Protein AF-K1XX52-F1 (afdb_monomer)

Secondary structure (DSSP, 8-state):
-HHHHHHHHHHHHHHHTT-S---------TT-TT-TTHHHHHHHHHH-----PPPPPP---S-HHHHHHHHHHHHHHH-

Mean predicted aligned error: 5.66 Å

Sequence (79 aa):
MATYLLQWEMIREARNRGCDNFDFLGIAAPDSKDSHLAWVTDFKLKLTPETKQWPESQIYIVKRWWWMVLRVVRFIKRK

Foldseek 3Di:
DVVVVVVVVVVVVCVVVVHPDDDPDDADDPPCPPDPRPVVNVVVCVVPVDDDDDDDDDDDDPDPVVVVVVVVVVVVVVD

InterPro domains:
  IPR003447 FemABX peptidyl transferase [PF02388] (1-55)
  IPR003447 FemABX peptidyl transferase [PS51191] (1-73)
  IPR016181 Acyl-CoA N-acyltransferase [SSF55729] (3-67)

Structure (mmCIF, N/CA/C/O backbone):
data_AF-K1XX52-F1
#
_entry.id   AF-K1XX52-F1
#
loop_
_atom_site.group_PDB
_atom_site.id
_atom_site.type_symbol
_atom_site.label_atom_id
_atom_site.label_alt_id
_atom_site.label_comp_id
_atom_site.label_asym_id
_atom_site.label_entity_id
_atom_site.label_seq_id
_atom_site.pdbx_PDB_ins_code
_atom_site.Cartn_x
_atom_site.Cartn_y
_atom_site.Cartn_z
_atom_site.occupancy
_atom_site.B_iso_or_equiv
_atom_site.auth_seq_id
_atom_site.auth_comp_id
_atom_site.auth_asym_id
_atom_site.auth_atom_id
_atom_site.pdbx_PDB_model_num
ATOM 1 N N . MET A 1 1 ? -12.314 14.323 14.082 1.00 68.12 1 MET A N 1
ATOM 2 C CA . MET A 1 1 ? -11.371 13.432 13.361 1.00 68.12 1 MET A CA 1
ATOM 3 C C . MET A 1 1 ? -12.135 12.516 12.403 1.00 68.12 1 MET A C 1
ATOM 5 O O . MET A 1 1 ? -12.300 11.336 12.677 1.00 68.12 1 MET A O 1
ATOM 9 N N . ALA A 1 2 ? -12.628 13.060 11.284 1.00 93.00 2 ALA A N 1
ATOM 10 C CA . ALA A 1 2 ? -13.477 12.311 10.346 1.00 93.00 2 ALA A CA 1
ATOM 11 C C . ALA A 1 2 ? -12.752 11.118 9.693 1.00 93.00 2 ALA A C 1
ATOM 13 O O . ALA A 1 2 ? -13.335 10.053 9.528 1.00 93.00 2 ALA A O 1
ATOM 14 N N . THR A 1 3 ? -11.461 11.268 9.390 1.00 94.19 3 THR A N 1
ATOM 15 C CA . THR A 1 3 ? -10.637 10.216 8.776 1.00 94.19 3 THR A CA 1
ATOM 16 C C . THR A 1 3 ? -10.439 9.008 9.687 1.00 94.19 3 THR A C 1
ATOM 18 O O . THR A 1 3 ? -10.541 7.879 9.222 1.00 94.19 3 THR A O 1
ATOM 21 N N . TYR A 1 4 ? -10.205 9.226 10.983 1.00 95.56 4 TYR A N 1
ATOM 22 C CA . TYR A 1 4 ? -10.072 8.138 11.956 1.00 95.56 4 TYR A CA 1
ATOM 23 C C . TYR A 1 4 ? -11.381 7.364 12.122 1.00 95.56 4 TYR A C 1
ATOM 25 O O . TYR A 1 4 ? -11.353 6.139 12.134 1.00 95.56 4 TYR A O 1
ATOM 33 N N . LEU A 1 5 ? -12.523 8.060 12.188 1.00 96.81 5 LEU A N 1
ATOM 34 C CA . LEU A 1 5 ? -13.832 7.405 12.254 1.00 96.81 5 LEU A CA 1
ATOM 35 C C . LEU A 1 5 ? -14.106 6.576 10.995 1.00 96.81 5 LEU A C 1
ATOM 37 O O . LEU A 1 5 ? -14.549 5.440 11.101 1.00 96.81 5 LEU A O 1
ATOM 41 N N . LEU A 1 6 ? -13.790 7.115 9.814 1.00 96.88 6 LEU A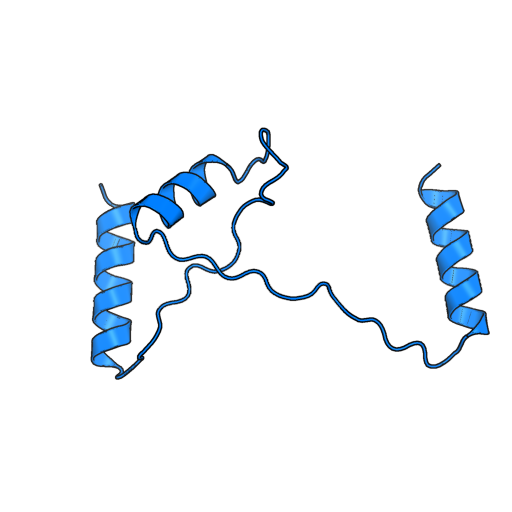 N 1
ATOM 42 C CA . LEU A 1 6 ? -13.926 6.377 8.561 1.00 96.88 6 LEU A CA 1
ATOM 43 C C . LEU A 1 6 ? -13.098 5.084 8.580 1.00 96.88 6 LEU A C 1
ATOM 45 O O . LEU A 1 6 ? -13.630 4.023 8.276 1.00 96.88 6 LEU A O 1
ATOM 49 N N . GLN A 1 7 ? -11.818 5.154 8.963 1.00 96.62 7 GLN A N 1
ATOM 50 C CA . GLN A 1 7 ? -10.972 3.957 9.053 1.00 96.62 7 GLN A CA 1
ATOM 51 C C . GLN A 1 7 ? -11.507 2.962 10.088 1.00 96.62 7 GLN A C 1
ATOM 53 O O . GLN A 1 7 ? -11.540 1.764 9.826 1.00 96.62 7 GLN A O 1
ATOM 58 N N . TRP A 1 8 ? -11.987 3.450 11.232 1.00 96.12 8 TRP A N 1
ATOM 59 C CA . TRP A 1 8 ? -12.584 2.615 12.271 1.00 96.12 8 TRP A CA 1
ATOM 60 C C . TRP A 1 8 ? -13.816 1.847 11.780 1.00 96.12 8 TRP A C 1
ATOM 62 O O . TRP A 1 8 ? -13.895 0.633 11.965 1.00 96.12 8 TRP A O 1
ATOM 72 N N . GLU A 1 9 ? -14.751 2.523 11.110 1.00 98.00 9 GLU A N 1
ATOM 73 C CA . GLU A 1 9 ? -15.943 1.875 10.556 1.00 98.00 9 GLU A CA 1
ATOM 74 C C . GLU A 1 9 ? -15.582 0.860 9.462 1.00 98.00 9 GLU A C 1
ATOM 76 O O . GLU A 1 9 ? -16.152 -0.228 9.428 1.00 98.00 9 GLU A O 1
ATOM 81 N N . MET A 1 10 ? -14.568 1.139 8.637 1.00 97.69 10 MET A N 1
ATOM 82 C CA . MET A 1 10 ? -14.086 0.182 7.632 1.00 97.69 10 MET A CA 1
ATOM 83 C C . MET A 1 10 ? -13.458 -1.071 8.260 1.00 97.69 10 MET A C 1
ATOM 85 O O . MET A 1 10 ? -13.690 -2.178 7.774 1.00 97.69 10 MET A O 1
ATOM 89 N N . ILE A 1 11 ? -12.704 -0.930 9.355 1.00 96.88 11 ILE A N 1
ATOM 90 C CA . ILE A 1 11 ? -12.138 -2.072 10.095 1.00 96.88 11 ILE A CA 1
ATOM 91 C C . ILE A 1 11 ? -13.255 -2.912 10.724 1.00 96.88 11 ILE A C 1
ATOM 93 O O . ILE A 1 11 ? -13.217 -4.144 10.673 1.00 96.88 11 ILE A O 1
ATOM 97 N N . ARG A 1 12 ? -14.275 -2.262 11.300 1.00 97.88 12 ARG A N 1
ATOM 98 C CA . ARG A 1 12 ? -15.449 -2.952 11.854 1.00 97.88 12 ARG A CA 1
ATOM 99 C C . ARG A 1 12 ? -16.221 -3.702 10.776 1.00 97.88 12 ARG A C 1
ATOM 101 O O . ARG A 1 12 ? -16.576 -4.856 10.989 1.00 97.88 12 ARG A O 1
ATOM 108 N N . GLU A 1 13 ? -16.429 -3.081 9.622 1.00 98.25 13 GLU A N 1
ATOM 109 C CA . GLU A 1 13 ? -17.095 -3.708 8.483 1.00 98.25 13 GLU A CA 1
ATOM 110 C C . GLU A 1 13 ? -16.305 -4.912 7.949 1.00 98.25 13 GLU A C 1
ATOM 112 O O . GLU A 1 13 ? -16.886 -5.965 7.696 1.00 98.25 13 GLU A O 1
ATOM 117 N N . ALA A 1 14 ? -14.976 -4.810 7.847 1.00 97.75 14 ALA A N 1
ATOM 118 C CA . A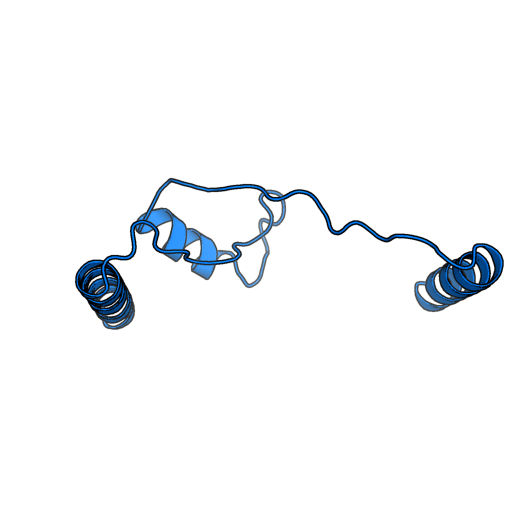LA A 1 14 ? -14.127 -5.937 7.464 1.00 97.75 14 ALA A CA 1
ATOM 119 C C . ALA A 1 14 ? -14.267 -7.110 8.450 1.00 97.75 14 ALA A C 1
ATOM 121 O O . ALA A 1 14 ? -14.449 -8.254 8.034 1.00 97.75 14 ALA A O 1
ATOM 122 N N . ARG A 1 15 ? -14.282 -6.829 9.760 1.00 97.56 15 ARG A N 1
ATOM 123 C CA . ARG A 1 15 ? -14.525 -7.854 10.785 1.00 97.56 15 ARG A CA 1
ATOM 124 C C . ARG A 1 15 ? -15.919 -8.474 10.663 1.00 97.56 15 ARG A C 1
ATOM 126 O O . ARG A 1 15 ? -16.038 -9.692 10.756 1.00 97.56 15 ARG A O 1
ATOM 133 N N . ASN A 1 16 ? -16.959 -7.673 10.423 1.00 98.31 16 ASN A N 1
ATOM 134 C CA . ASN A 1 16 ? -18.328 -8.170 10.227 1.00 98.31 16 ASN A CA 1
ATOM 135 C C . ASN A 1 16 ? -18.435 -9.121 9.025 1.00 98.31 16 ASN A C 1
ATOM 137 O O . ASN A 1 16 ? -19.258 -10.032 9.031 1.00 98.31 16 ASN A O 1
ATOM 141 N N . ARG A 1 17 ? -17.585 -8.936 8.009 1.00 98.25 17 ARG A N 1
ATOM 142 C CA . ARG A 1 17 ? -17.479 -9.811 6.831 1.00 98.25 17 ARG A CA 1
ATOM 143 C C . ARG A 1 17 ? -16.626 -11.061 7.058 1.00 98.25 17 ARG A C 1
ATOM 145 O O . ARG A 1 17 ? -16.476 -11.851 6.132 1.00 98.25 17 ARG A O 1
ATOM 152 N N . GLY A 1 18 ? -16.064 -11.241 8.253 1.00 98.00 18 GLY A N 1
ATOM 153 C CA . GLY A 1 18 ? -15.173 -12.357 8.565 1.00 98.00 18 GLY A CA 1
ATOM 154 C C . GLY A 1 18 ? -13.774 -12.215 7.959 1.00 98.00 18 GLY A C 1
ATOM 155 O O . GLY A 1 18 ? -13.124 -13.223 7.707 1.00 98.00 18 GLY A O 1
ATOM 156 N N . CYS A 1 19 ? -13.310 -10.992 7.683 1.00 97.62 19 CYS A N 1
ATOM 157 C CA . CYS A 1 19 ? -11.929 -10.761 7.262 1.00 97.62 19 CYS A CA 1
ATOM 158 C C . CYS A 1 19 ? -10.976 -10.804 8.466 1.00 97.62 19 CYS A C 1
ATOM 160 O O . CYS A 1 19 ? -11.186 -10.091 9.448 1.00 97.62 19 CYS A O 1
ATOM 162 N N . ASP A 1 20 ? -9.885 -11.562 8.342 1.00 95.88 20 ASP A N 1
ATOM 163 C CA . ASP A 1 20 ? -8.861 -11.680 9.394 1.00 95.88 20 ASP A CA 1
ATOM 164 C C . ASP A 1 20 ? -7.829 -10.545 9.369 1.00 95.88 20 ASP A C 1
ATOM 166 O O . ASP A 1 20 ? -7.244 -10.205 10.394 1.00 95.88 20 ASP A O 1
ATOM 170 N N . ASN A 1 21 ? -7.602 -9.948 8.195 1.00 94.06 21 ASN A N 1
ATOM 171 C CA . ASN A 1 21 ? -6.581 -8.926 7.977 1.00 94.06 21 ASN A CA 1
ATOM 172 C C . ASN A 1 21 ? -7.193 -7.683 7.326 1.00 94.06 21 ASN A C 1
ATOM 174 O O . ASN A 1 21 ? -7.995 -7.792 6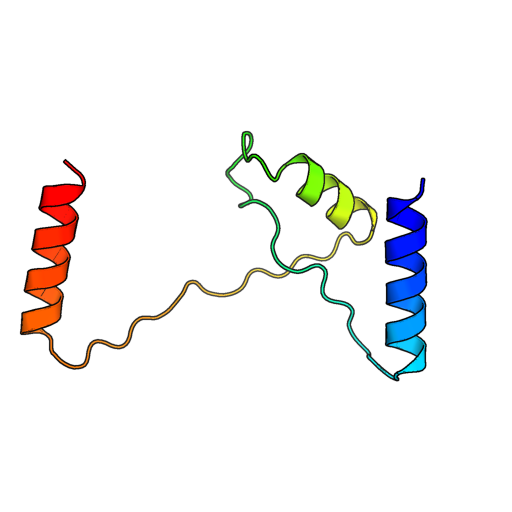.396 1.00 94.06 21 ASN A O 1
ATOM 178 N N . PHE A 1 22 ? -6.767 -6.503 7.779 1.00 95.25 22 PHE A N 1
ATOM 179 C CA . PHE A 1 22 ? -7.114 -5.219 7.176 1.00 95.25 22 PHE A CA 1
ATOM 180 C C . PHE A 1 22 ? -5.851 -4.572 6.604 1.00 95.25 22 PHE A C 1
ATOM 182 O O . PHE A 1 22 ? -4.949 -4.194 7.350 1.00 95.25 22 PHE A O 1
ATOM 189 N N . ASP A 1 23 ? -5.775 -4.474 5.279 1.00 94.69 23 ASP A N 1
ATOM 190 C CA . ASP A 1 23 ? -4.601 -3.947 4.585 1.00 94.69 23 ASP A CA 1
ATOM 191 C C . ASP A 1 23 ? -4.735 -2.435 4.342 1.00 94.69 23 ASP A C 1
ATOM 193 O O . ASP A 1 23 ? -5.606 -1.978 3.599 1.00 94.69 23 ASP A O 1
ATOM 197 N N . PHE A 1 24 ? -3.841 -1.652 4.950 1.00 94.56 24 PHE A N 1
ATOM 198 C CA . PHE A 1 24 ? -3.741 -0.208 4.722 1.00 94.56 24 PHE A CA 1
ATOM 199 C C . PHE A 1 24 ? -2.997 0.152 3.428 1.00 94.56 24 PHE A C 1
ATOM 201 O O . PHE A 1 24 ? -2.887 1.339 3.107 1.00 94.56 24 PHE A O 1
ATOM 208 N N . LEU A 1 25 ? -2.517 -0.831 2.664 1.00 93.44 25 LEU A N 1
ATOM 209 C CA . LEU A 1 25 ? -1.776 -0.694 1.411 1.00 93.44 25 LEU A CA 1
ATOM 210 C C . LEU A 1 25 ? -0.411 -0.005 1.593 1.00 93.44 25 LEU A C 1
ATOM 212 O O . LEU A 1 25 ? 0.146 0.077 2.685 1.00 93.44 25 LEU A O 1
ATOM 216 N N . GLY A 1 26 ? 0.146 0.504 0.491 1.00 91.75 26 GLY A N 1
ATOM 217 C CA . GLY A 1 26 ? 1.482 1.090 0.451 1.00 91.75 26 GLY A CA 1
ATOM 218 C C . GLY A 1 26 ? 1.667 2.316 1.350 1.00 91.75 26 GLY A C 1
ATOM 219 O O . GLY A 1 26 ? 0.776 3.161 1.506 1.00 91.75 26 GLY A O 1
ATOM 220 N N . ILE A 1 27 ? 2.873 2.419 1.895 1.00 93.62 27 ILE A N 1
ATOM 221 C CA . ILE A 1 27 ? 3.416 3.583 2.597 1.00 93.62 27 ILE A CA 1
ATOM 222 C C . ILE A 1 27 ? 4.613 4.140 1.816 1.00 93.62 27 ILE A C 1
ATOM 224 O O . ILE A 1 27 ? 5.050 3.544 0.830 1.00 93.62 27 ILE A O 1
ATOM 228 N N . ALA A 1 28 ? 5.128 5.299 2.226 1.00 93.19 28 ALA A N 1
ATOM 229 C CA . ALA A 1 28 ? 6.372 5.834 1.690 1.00 93.19 28 ALA A CA 1
ATOM 230 C C . ALA A 1 28 ? 7.525 4.837 1.892 1.00 93.19 28 ALA A C 1
ATOM 232 O O . ALA A 1 28 ? 7.550 4.086 2.869 1.00 93.19 28 ALA A O 1
ATOM 233 N N . ALA A 1 29 ? 8.487 4.851 0.967 1.00 87.19 29 ALA A N 1
ATOM 234 C CA . ALA A 1 29 ? 9.702 4.065 1.120 1.00 87.19 29 ALA A CA 1
ATOM 235 C C . ALA A 1 29 ? 10.465 4.517 2.389 1.00 87.19 29 ALA A C 1
ATOM 237 O O . ALA A 1 29 ? 10.503 5.724 2.656 1.00 87.19 29 ALA A O 1
ATOM 238 N N . PRO A 1 30 ? 11.061 3.596 3.175 1.00 79.75 30 PRO A N 1
ATOM 239 C CA . PRO A 1 30 ? 11.672 3.918 4.473 1.00 79.75 30 PRO A CA 1
ATOM 240 C C . PRO A 1 30 ? 12.797 4.961 4.405 1.00 79.75 30 PRO A C 1
ATOM 242 O O . PRO A 1 30 ? 13.073 5.665 5.372 1.00 79.75 30 PRO A O 1
ATOM 245 N N . ASP A 1 31 ? 13.456 5.049 3.256 1.00 81.75 31 ASP A N 1
ATOM 246 C CA . ASP A 1 31 ? 14.570 5.938 2.941 1.00 81.75 31 ASP A CA 1
ATOM 247 C C . ASP A 1 31 ? 14.127 7.309 2.393 1.00 81.75 31 ASP A C 1
ATOM 249 O O . ASP A 1 31 ? 14.939 8.228 2.280 1.00 81.75 31 ASP A O 1
ATOM 253 N N . SER A 1 32 ? 12.836 7.497 2.104 1.00 82.31 32 SER A N 1
ATOM 254 C CA . SER A 1 32 ? 12.300 8.715 1.491 1.00 82.31 32 SER A CA 1
ATOM 255 C C . SER A 1 32 ? 11.710 9.673 2.533 1.00 82.31 32 SER A C 1
ATOM 257 O O . SER A 1 32 ? 10.492 9.765 2.705 1.00 82.31 32 SER A O 1
ATOM 259 N N . LYS A 1 33 ? 12.584 10.419 3.226 1.00 70.19 33 LYS A N 1
ATOM 260 C CA . LYS A 1 33 ? 12.182 11.395 4.265 1.00 70.19 33 LYS A CA 1
ATOM 261 C C . LYS A 1 33 ? 11.290 12.529 3.740 1.00 70.19 33 LYS A C 1
ATOM 263 O O . LYS A 1 33 ? 10.394 12.958 4.457 1.00 70.19 33 LYS A O 1
ATOM 268 N N . ASP A 1 34 ? 11.481 12.937 2.485 1.00 81.75 34 ASP A N 1
ATOM 269 C CA . ASP A 1 34 ? 10.724 14.022 1.837 1.00 81.75 34 ASP A CA 1
ATOM 270 C C . ASP A 1 34 ? 9.614 13.505 0.906 1.00 81.75 34 ASP A C 1
ATOM 272 O O . ASP A 1 34 ? 9.181 14.186 -0.025 1.00 81.75 34 ASP A O 1
ATOM 276 N N . SER A 1 35 ? 9.144 12.273 1.121 1.00 88.56 35 SER A N 1
ATOM 277 C CA . SER A 1 35 ? 8.047 11.724 0.329 1.00 88.56 35 SER A CA 1
ATOM 278 C C . SER A 1 35 ? 6.768 12.542 0.515 1.00 88.56 35 SER A C 1
ATOM 280 O O . SER A 1 35 ? 6.337 12.803 1.638 1.00 88.56 35 SER A O 1
ATOM 282 N N . HIS A 1 36 ? 6.061 12.824 -0.582 1.00 89.81 36 HIS A N 1
ATOM 283 C CA . HIS A 1 36 ? 4.702 13.382 -0.539 1.00 89.81 36 HIS A CA 1
ATOM 284 C C . HIS A 1 36 ? 3.718 12.523 0.280 1.00 89.81 36 HIS A C 1
ATOM 286 O O . HIS A 1 36 ? 2.660 13.001 0.684 1.00 89.81 36 HIS A O 1
ATOM 292 N N . LEU A 1 37 ? 4.061 11.258 0.541 1.00 91.38 37 LEU A N 1
ATOM 293 C CA . LEU A 1 37 ? 3.271 10.317 1.330 1.00 91.38 37 LEU A CA 1
ATOM 294 C C . LEU A 1 37 ? 3.719 10.221 2.797 1.00 91.38 37 LEU A C 1
ATOM 296 O O . LEU A 1 37 ? 3.203 9.366 3.519 1.00 91.38 37 LEU A O 1
ATOM 300 N N . ALA A 1 38 ? 4.648 11.061 3.266 1.00 91.69 38 ALA A N 1
ATOM 301 C CA . ALA A 1 38 ? 5.169 10.995 4.634 1.00 91.69 38 ALA A CA 1
ATOM 302 C C . ALA A 1 38 ? 4.051 11.114 5.686 1.00 91.69 38 ALA A C 1
ATOM 304 O O . ALA A 1 38 ? 3.953 10.281 6.584 1.00 91.69 38 ALA A O 1
ATOM 305 N N . TRP A 1 39 ? 3.134 12.073 5.521 1.00 90.62 39 TRP A N 1
ATOM 306 C CA . TRP A 1 39 ? 2.004 12.249 6.444 1.00 90.62 39 TRP A CA 1
ATOM 307 C C . TRP A 1 39 ? 0.996 11.092 6.389 1.00 90.62 39 TRP A C 1
ATOM 309 O O . TRP A 1 39 ? 0.474 10.663 7.415 1.00 90.62 39 TRP A O 1
ATOM 319 N N . VAL A 1 40 ? 0.751 10.538 5.197 1.00 92.56 40 VAL A N 1
ATOM 320 C CA . VAL A 1 40 ? -0.115 9.358 5.028 1.00 92.56 40 VAL A CA 1
ATOM 321 C C . VAL A 1 40 ? 0.508 8.131 5.697 1.00 92.56 40 VAL A C 1
ATOM 323 O O . VAL A 1 40 ? -0.201 7.321 6.290 1.00 92.56 40 VAL A O 1
ATOM 326 N N . THR A 1 41 ? 1.832 8.010 5.622 1.00 93.81 41 THR A N 1
ATOM 327 C CA . THR A 1 41 ? 2.601 6.944 6.270 1.00 93.81 41 THR A CA 1
ATOM 328 C C . THR A 1 41 ? 2.507 7.063 7.784 1.00 93.81 41 THR A C 1
ATOM 330 O O . THR A 1 41 ? 2.102 6.108 8.435 1.00 93.81 41 THR A O 1
ATOM 333 N N . ASP A 1 42 ? 2.770 8.249 8.334 1.00 92.50 42 ASP A N 1
ATOM 334 C CA . ASP A 1 42 ? 2.627 8.528 9.767 1.00 92.50 42 ASP A CA 1
ATOM 335 C C . ASP A 1 42 ? 1.201 8.241 10.274 1.00 92.50 42 ASP A C 1
ATOM 337 O O . ASP A 1 42 ? 1.021 7.585 11.299 1.00 92.50 42 ASP A O 1
ATOM 341 N N . PHE A 1 43 ? 0.169 8.640 9.523 1.00 93.88 43 PHE A N 1
ATOM 342 C CA . PHE A 1 43 ? -1.224 8.322 9.852 1.00 93.88 43 PHE A CA 1
ATOM 343 C C . PHE A 1 43 ? -1.486 6.810 9.933 1.00 93.88 43 PHE A C 1
ATOM 345 O O . PHE A 1 43 ? -2.086 6.347 10.902 1.00 93.88 43 PHE A O 1
ATOM 352 N N . LYS A 1 44 ? -1.035 6.031 8.941 1.00 94.38 44 LYS A N 1
ATOM 353 C CA . LYS A 1 44 ? -1.228 4.570 8.916 1.00 94.38 44 LYS A CA 1
ATOM 354 C C . LYS A 1 44 ? -0.462 3.877 10.045 1.00 94.38 44 LYS A C 1
ATOM 356 O O . LYS A 1 44 ? -1.027 3.018 10.716 1.00 94.38 44 LYS A O 1
ATOM 361 N N . LEU A 1 45 ? 0.774 4.306 10.308 1.00 93.62 45 LEU A N 1
ATOM 362 C CA . LEU A 1 45 ? 1.622 3.750 11.370 1.00 93.62 45 LEU A CA 1
ATOM 363 C C . LEU A 1 45 ? 1.079 4.015 12.783 1.00 93.62 45 LEU A C 1
ATOM 365 O O . LEU A 1 45 ? 1.345 3.254 13.709 1.00 93.62 45 LEU A O 1
ATOM 369 N N . LYS A 1 46 ? 0.278 5.071 12.963 1.00 93.69 46 LYS A N 1
ATOM 370 C CA . LYS A 1 46 ? -0.443 5.326 14.221 1.00 93.69 46 LYS A CA 1
ATOM 371 C C . LYS A 1 46 ? -1.620 4.379 14.450 1.00 93.69 46 LYS A C 1
ATOM 373 O O . LYS A 1 46 ? -2.014 4.189 15.597 1.00 93.69 46 LYS A O 1
ATOM 378 N N . LEU A 1 47 ? -2.200 3.815 13.386 1.00 93.38 47 LEU A N 1
ATOM 379 C CA . LEU A 1 47 ? -3.292 2.838 13.478 1.00 93.38 47 LEU A CA 1
ATOM 380 C C . LEU A 1 47 ? -2.768 1.416 13.697 1.00 93.38 47 LEU A C 1
ATOM 382 O O . LEU A 1 47 ? -3.436 0.618 14.348 1.00 93.38 47 LEU A O 1
ATOM 386 N N . THR A 1 48 ? -1.582 1.105 13.172 1.00 91.56 48 THR A N 1
ATOM 387 C CA . THR A 1 48 ? -0.886 -0.158 13.423 1.00 91.56 48 THR A CA 1
ATOM 388 C C . THR A 1 48 ? 0.631 0.014 13.282 1.00 91.56 48 THR A C 1
ATOM 390 O O . THR A 1 48 ? 1.077 0.625 12.310 1.00 91.56 48 THR A O 1
ATOM 393 N N . PRO A 1 49 ? 1.448 -0.535 14.201 1.00 87.62 49 PRO A N 1
ATOM 394 C CA . PRO A 1 49 ? 2.903 -0.534 14.054 1.00 87.62 49 PRO A CA 1
ATOM 395 C C . PRO A 1 49 ? 3.399 -1.589 13.049 1.00 87.62 49 PRO A C 1
ATOM 397 O O . PRO A 1 49 ? 4.580 -1.601 12.701 1.00 87.62 49 PRO A O 1
ATOM 400 N N . GLU A 1 50 ? 2.531 -2.500 12.602 1.00 91.50 50 GLU A N 1
ATOM 401 C CA . GLU A 1 50 ? 2.918 -3.599 11.725 1.00 91.50 50 GLU A CA 1
ATOM 402 C C . GLU A 1 50 ? 3.117 -3.124 10.287 1.00 91.50 50 GLU A C 1
ATOM 404 O O . GLU A 1 50 ? 2.247 -2.505 9.673 1.00 91.50 50 GLU A O 1
ATOM 409 N N . THR A 1 51 ? 4.274 -3.459 9.721 1.00 92.44 51 THR A N 1
ATOM 410 C CA . THR A 1 51 ? 4.590 -3.204 8.317 1.00 92.44 51 THR A CA 1
ATOM 411 C C . THR A 1 51 ? 5.151 -4.464 7.685 1.00 92.44 51 THR A C 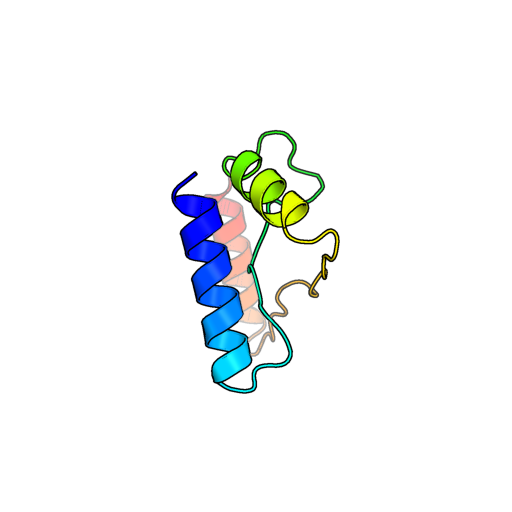1
ATOM 413 O O . THR A 1 51 ? 5.852 -5.248 8.327 1.00 92.44 51 THR A O 1
ATOM 416 N N . LYS A 1 52 ? 4.836 -4.673 6.406 1.00 92.19 52 LYS A N 1
ATOM 417 C CA . LYS A 1 52 ? 5.333 -5.809 5.636 1.00 92.19 52 LYS A CA 1
ATOM 418 C C . LYS A 1 52 ? 6.005 -5.316 4.367 1.00 92.19 52 LYS A C 1
ATOM 420 O O . LYS A 1 52 ? 5.377 -4.656 3.542 1.00 92.19 52 LYS A O 1
ATOM 425 N N . GLN A 1 53 ? 7.276 -5.667 4.204 1.00 91.81 53 GLN A N 1
ATOM 426 C CA . GLN A 1 53 ? 8.015 -5.389 2.981 1.00 91.81 53 GLN A CA 1
ATOM 427 C C . GLN A 1 53 ? 7.818 -6.541 1.994 1.00 91.81 53 GLN A C 1
ATOM 429 O O . GLN A 1 53 ? 8.152 -7.692 2.278 1.00 91.81 53 GLN A O 1
ATOM 434 N N . TRP A 1 54 ? 7.248 -6.225 0.836 1.00 90.88 54 TRP A N 1
ATOM 435 C CA . TRP A 1 54 ? 7.112 -7.168 -0.269 1.00 90.88 54 TRP A CA 1
ATOM 436 C C . TRP A 1 54 ? 8.369 -7.143 -1.149 1.00 90.88 54 TRP A C 1
ATOM 438 O O . TRP A 1 54 ? 9.035 -6.106 -1.225 1.00 90.88 54 TRP A O 1
ATOM 448 N N . PRO A 1 55 ? 8.716 -8.261 -1.812 1.00 91.25 55 PRO A N 1
ATOM 449 C CA . PRO A 1 55 ? 9.816 -8.275 -2.765 1.00 91.25 55 PRO A CA 1
ATOM 450 C C . PRO A 1 55 ? 9.527 -7.327 -3.932 1.00 91.25 55 PRO A C 1
ATOM 452 O O . PRO A 1 55 ? 8.375 -7.117 -4.317 1.00 91.25 55 PRO A O 1
ATOM 455 N N . GLU A 1 56 ? 10.590 -6.775 -4.512 1.00 89.81 56 GLU A N 1
ATOM 456 C CA . GLU A 1 56 ? 10.472 -5.923 -5.691 1.00 89.81 56 GLU A CA 1
ATOM 457 C C . GLU A 1 56 ? 9.850 -6.669 -6.878 1.00 89.81 56 GLU A C 1
ATOM 459 O O . GLU A 1 56 ? 9.904 -7.899 -6.989 1.00 89.81 56 GLU A O 1
ATOM 464 N N . SER A 1 57 ? 9.273 -5.897 -7.802 1.00 92.06 57 SER A N 1
ATOM 465 C CA . SER A 1 57 ? 8.655 -6.434 -9.010 1.00 92.06 57 SER A CA 1
ATOM 466 C C . SER A 1 57 ? 9.655 -7.260 -9.818 1.00 92.06 57 SER A C 1
ATOM 468 O O . SER A 1 57 ? 10.703 -6.757 -10.232 1.00 92.06 57 SER A O 1
ATOM 470 N N . GLN A 1 58 ? 9.300 -8.508 -10.106 1.00 93.25 58 GLN A N 1
ATOM 471 C CA . GLN A 1 58 ? 10.114 -9.394 -10.928 1.00 93.25 58 GLN A CA 1
ATOM 472 C C . GLN A 1 58 ? 9.665 -9.322 -12.388 1.00 93.25 58 GLN A C 1
ATOM 474 O O . GLN A 1 58 ? 8.473 -9.305 -12.688 1.00 93.25 58 GLN A O 1
ATOM 479 N N . ILE A 1 59 ? 10.627 -9.284 -13.3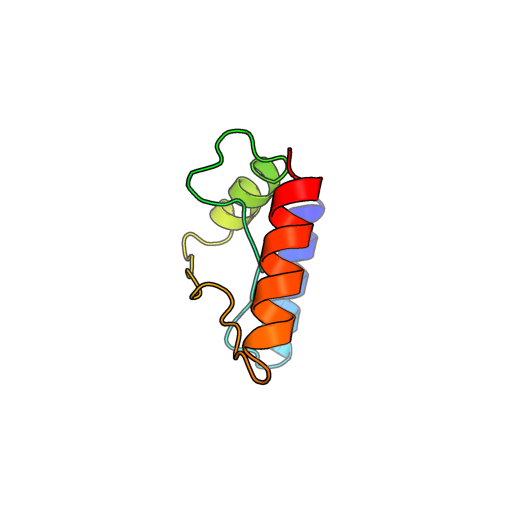12 1.00 93.06 59 ILE A N 1
ATOM 480 C CA . ILE A 1 59 ? 10.359 -9.232 -14.753 1.00 93.06 59 ILE A CA 1
ATOM 481 C C . ILE A 1 59 ? 10.907 -10.500 -15.398 1.00 93.06 59 ILE A C 1
ATOM 483 O O . ILE A 1 59 ? 12.120 -10.711 -15.438 1.00 93.06 59 ILE A O 1
ATOM 487 N N . TYR A 1 60 ? 10.017 -11.317 -15.960 1.00 94.56 60 TYR A N 1
ATOM 488 C CA . TYR A 1 60 ? 10.406 -12.469 -16.765 1.00 94.56 60 TYR A CA 1
ATOM 489 C C . TYR A 1 60 ? 10.656 -12.053 -18.221 1.00 94.56 60 TYR A C 1
ATOM 491 O O . TYR A 1 60 ? 9.759 -11.573 -18.918 1.00 94.56 60 TYR A O 1
ATOM 499 N N . ILE A 1 61 ? 11.893 -12.216 -18.693 1.00 94.19 61 ILE A N 1
ATOM 500 C CA . ILE A 1 61 ? 12.304 -11.768 -20.028 1.00 94.19 61 ILE A CA 1
ATOM 501 C C . ILE A 1 61 ? 12.125 -12.907 -21.033 1.00 94.19 61 ILE A C 1
ATOM 503 O O . ILE A 1 61 ? 12.963 -13.798 -21.125 1.00 94.19 61 ILE A O 1
ATOM 507 N N . VAL A 1 62 ? 11.069 -12.823 -21.846 1.00 94.56 62 VAL A N 1
ATOM 508 C CA . VAL A 1 62 ? 10.790 -13.810 -22.905 1.00 94.56 62 VAL A CA 1
ATOM 509 C C . VAL A 1 62 ? 11.723 -13.623 -24.111 1.00 94.56 62 VAL A C 1
ATOM 511 O O . VAL A 1 62 ? 12.377 -14.559 -24.560 1.00 94.56 62 VAL A O 1
ATOM 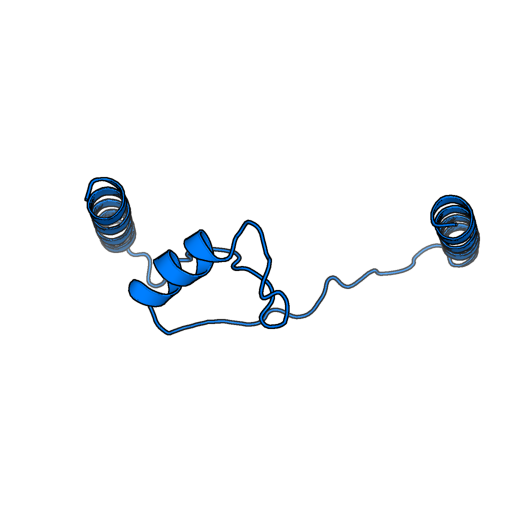514 N N . LYS A 1 63 ? 11.824 -12.396 -24.646 1.00 94.94 63 LYS A N 1
ATOM 515 C CA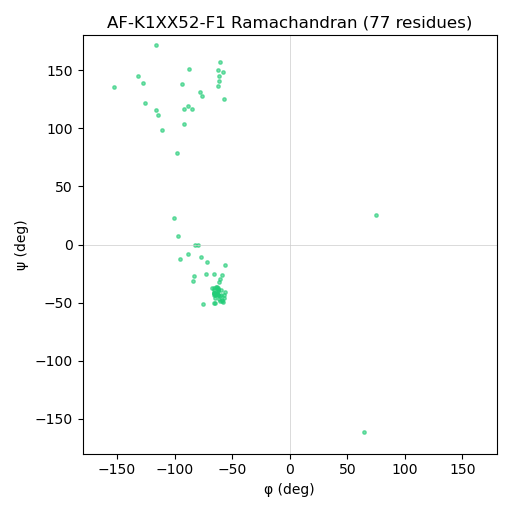 . LYS A 1 63 ? 12.649 -12.075 -25.827 1.00 94.94 63 LYS A CA 1
ATOM 516 C C . LYS A 1 63 ? 13.840 -11.202 -25.435 1.00 94.94 63 LYS A C 1
ATOM 518 O O . LYS A 1 63 ? 13.721 -9.980 -25.336 1.00 94.94 63 LYS A O 1
ATOM 523 N N . ARG A 1 64 ? 15.007 -11.831 -25.259 1.00 91.44 64 ARG A N 1
ATOM 524 C CA . ARG A 1 64 ? 16.244 -11.176 -24.781 1.00 91.44 64 ARG A CA 1
ATOM 525 C C . ARG A 1 64 ? 16.673 -9.978 -25.642 1.00 91.44 64 ARG A C 1
ATOM 527 O O . ARG A 1 64 ? 17.051 -8.950 -25.089 1.00 91.44 64 ARG A O 1
ATOM 534 N N . TRP A 1 65 ? 16.561 -10.082 -26.970 1.00 94.06 65 TRP A N 1
ATOM 535 C CA . TRP A 1 65 ? 16.950 -9.013 -27.903 1.00 94.06 65 TRP A CA 1
ATOM 536 C C . TRP A 1 65 ? 16.100 -7.748 -27.761 1.00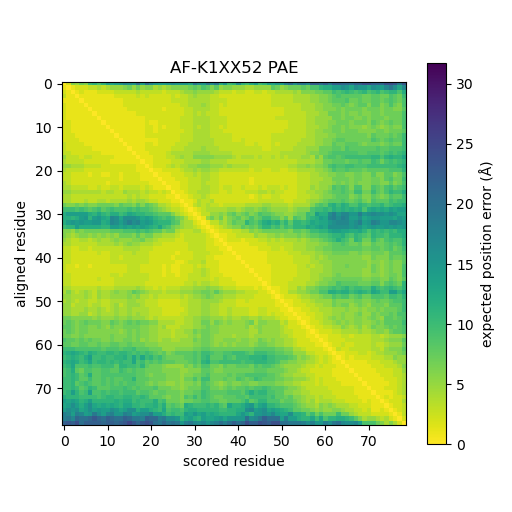 94.06 65 TRP A C 1
ATOM 538 O O . TRP A 1 65 ? 16.637 -6.660 -27.571 1.00 94.06 65 TRP A O 1
ATOM 548 N N . TRP A 1 66 ? 14.773 -7.889 -27.767 1.00 93.62 66 TRP A N 1
ATOM 549 C CA . TRP A 1 66 ? 13.858 -6.758 -27.590 1.00 93.62 66 TRP A CA 1
ATOM 550 C C . TRP A 1 66 ? 14.022 -6.090 -26.227 1.00 93.62 66 TRP A C 1
ATOM 552 O O . TRP A 1 66 ? 13.979 -4.866 -26.127 1.00 93.62 66 TRP A O 1
ATOM 562 N N . TRP A 1 67 ? 14.277 -6.878 -25.182 1.00 93.25 67 TRP A N 1
ATOM 563 C CA . TRP A 1 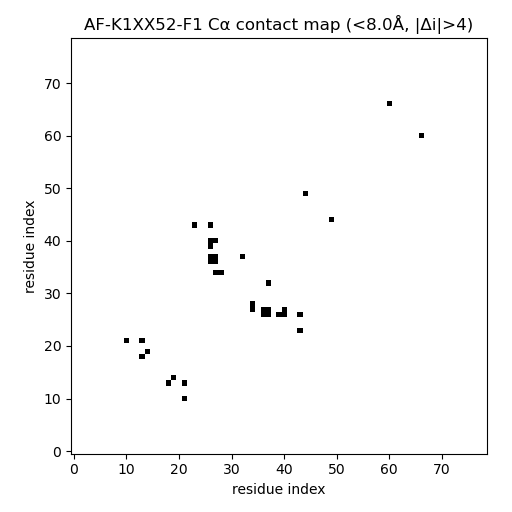67 ? 14.566 -6.333 -23.861 1.00 93.25 67 TRP A CA 1
ATOM 564 C C . TRP A 1 67 ? 15.844 -5.483 -23.834 1.00 93.25 67 TRP A C 1
ATOM 566 O O . TRP A 1 67 ? 15.855 -4.425 -23.205 1.00 93.25 67 TRP A O 1
ATOM 576 N N . MET A 1 68 ? 16.897 -5.891 -24.553 1.00 93.19 68 MET A N 1
ATOM 577 C CA . MET A 1 68 ? 18.100 -5.067 -24.715 1.00 93.19 68 MET A CA 1
ATOM 578 C C . MET A 1 68 ? 17.791 -3.739 -25.411 1.00 93.19 68 MET A C 1
ATOM 580 O O . MET A 1 68 ? 18.183 -2.693 -24.898 1.00 93.19 68 MET A O 1
ATOM 584 N N . VAL A 1 69 ? 17.034 -3.760 -26.513 1.00 95.25 69 VAL A N 1
ATOM 585 C CA . VAL A 1 69 ? 16.629 -2.533 -27.223 1.00 95.25 69 VAL A CA 1
ATOM 586 C C . VAL A 1 69 ? 15.846 -1.598 -26.297 1.00 95.25 69 VAL A C 1
ATOM 588 O O . VAL A 1 69 ? 16.190 -0.424 -26.177 1.00 95.25 69 VAL A O 1
ATOM 591 N N . LEU A 1 70 ? 14.847 -2.111 -25.570 1.00 94.12 70 LEU A N 1
ATOM 592 C CA . LEU A 1 70 ? 14.069 -1.316 -24.612 1.00 94.12 70 LEU A CA 1
ATOM 593 C C . LEU A 1 70 ? 14.941 -0.721 -23.502 1.00 94.12 70 LEU A C 1
ATOM 595 O O . LEU A 1 70 ? 14.728 0.423 -23.099 1.00 94.12 70 LEU A O 1
ATOM 599 N N . ARG A 1 71 ? 15.929 -1.478 -23.013 1.00 92.00 71 ARG A N 1
ATOM 600 C CA . ARG A 1 71 ? 16.869 -1.007 -21.992 1.00 92.00 71 ARG A CA 1
ATOM 601 C C . ARG A 1 71 ? 17.732 0.144 -22.517 1.00 92.00 71 ARG A C 1
ATOM 603 O O . ARG A 1 71 ? 17.877 1.138 -21.812 1.00 92.00 71 ARG A O 1
ATOM 610 N N . VAL A 1 72 ? 18.237 0.047 -23.749 1.00 94.88 72 VAL A N 1
ATOM 611 C CA . VAL A 1 72 ? 19.011 1.120 -24.402 1.00 94.88 72 VAL A CA 1
ATOM 612 C C . VAL A 1 72 ? 18.144 2.359 -24.632 1.00 94.88 72 VAL A C 1
ATOM 614 O O . VAL A 1 72 ? 18.545 3.458 -24.262 1.00 94.88 72 VAL A O 1
ATOM 617 N N . VAL A 1 73 ? 16.923 2.197 -25.150 1.00 95.12 73 VAL A N 1
ATOM 618 C CA . VAL A 1 73 ? 15.990 3.319 -25.363 1.00 95.12 73 VAL A CA 1
ATOM 619 C C . VAL A 1 73 ? 15.658 4.025 -24.046 1.00 95.12 73 VAL A C 1
ATOM 621 O O . VAL A 1 73 ? 15.673 5.255 -23.990 1.00 95.12 73 VAL A O 1
ATOM 624 N N . ARG A 1 74 ? 15.391 3.271 -22.969 1.00 91.81 74 ARG A N 1
ATOM 625 C CA . ARG A 1 74 ? 15.175 3.853 -21.633 1.00 91.81 74 ARG A CA 1
ATOM 626 C C . ARG A 1 74 ? 16.406 4.593 -21.121 1.00 91.81 74 ARG A C 1
ATOM 628 O O . ARG A 1 74 ? 16.240 5.619 -20.478 1.00 91.81 74 ARG A O 1
ATOM 635 N N . PHE A 1 75 ? 17.608 4.084 -21.382 1.00 92.50 75 PHE A N 1
ATOM 636 C CA . PHE A 1 75 ? 18.849 4.738 -20.971 1.00 92.50 75 PHE A CA 1
ATOM 637 C C . PHE A 1 75 ? 19.056 6.072 -21.700 1.00 92.50 75 PHE A C 1
ATOM 639 O O . PHE A 1 75 ? 19.364 7.068 -21.056 1.00 92.50 75 PHE A O 1
ATOM 646 N N . ILE A 1 76 ? 18.808 6.113 -23.014 1.00 93.75 76 ILE A N 1
ATOM 647 C CA . ILE A 1 76 ? 18.932 7.335 -23.823 1.00 93.75 76 ILE A CA 1
ATOM 648 C C . ILE A 1 76 ? 17.915 8.395 -23.391 1.00 93.75 76 ILE A C 1
ATOM 650 O O . ILE A 1 76 ? 18.287 9.548 -23.260 1.00 93.75 76 ILE A O 1
ATOM 654 N N . LYS A 1 77 ? 16.655 8.019 -23.129 1.00 86.12 77 LYS A N 1
ATOM 655 C CA . LYS A 1 77 ? 15.601 8.965 -22.704 1.00 86.12 77 LYS A CA 1
ATOM 656 C C . LYS A 1 77 ? 15.751 9.498 -21.274 1.00 86.12 77 LYS A C 1
ATOM 658 O O . LYS A 1 77 ? 15.007 10.392 -20.888 1.00 86.12 77 LYS A O 1
ATOM 663 N N . ARG A 1 78 ? 16.594 8.862 -20.458 1.00 76.81 78 ARG A N 1
ATOM 664 C CA . ARG A 1 78 ? 16.812 9.228 -19.051 1.00 76.81 78 ARG A CA 1
ATOM 665 C C . ARG A 1 78 ? 18.024 10.156 -18.876 1.00 76.81 78 ARG A C 1
ATOM 667 O O . ARG A 1 78 ? 18.179 10.706 -17.790 1.00 76.81 78 ARG A O 1
ATOM 674 N N . LYS A 1 79 ? 18.856 10.294 -19.916 1.00 53.38 79 LYS A N 1
ATOM 675 C CA . LYS A 1 79 ? 19.789 11.411 -20.111 1.00 53.38 79 LYS A CA 1
ATOM 676 C C . LYS A 1 79 ? 19.055 12.576 -20.764 1.00 53.38 79 LYS A C 1
ATOM 678 O O . LYS A 1 79 ? 19.463 13.715 -20.469 1.00 53.38 79 LYS A O 1
#

Solvent-accessible surface area (backbone atoms only — not comparable to full-atom values): 5231 Å² total; per-residue (Å²): 113,70,68,61,51,51,53,51,53,51,54,51,50,39,48,74,72,70,48,92,75,86,83,85,72,86,62,52,60,93,86,45,83,84,38,96,39,41,67,60,30,54,56,51,46,74,77,40,87,80,80,81,87,74,81,77,91,82,80,86,78,85,56,66,69,62,52,50,53,52,52,51,54,53,52,62,76,72,107

pLDDT: mean 91.77, std 7.07, range [53.38, 98.31]

Organism: NCBI:txid1234023

Radius of gyration: 19.52 Å; Cα contacts (8 Å, |Δi|>4): 18; chains: 1; bounding box: 38×28×42 Å